Protein AF-A0A7C9EDT4-F1 (afdb_monomer)

Solvent-accessible surface area (backbone atoms only — not comparable to full-atom values): 6303 Å² total; per-residue (Å²): 135,87,58,48,79,40,43,69,48,77,48,66,60,33,75,77,42,45,55,70,72,99,58,63,50,61,29,46,46,22,29,33,44,36,42,31,42,25,41,46,23,37,43,38,86,49,60,46,38,62,26,51,47,27,27,33,43,37,41,32,44,24,46,45,23,36,42,52,42,36,38,61,74,63,33,85,46,60,77,42,81,46,76,48,64,55,28,99,67,45,70,52,69,47,54,74,51,43,48,101,84,72,47,76,57,72,77,82,81,79,89,72,83,129

Mean predicted aligned error: 9.2 Å

Organism: Opuntia streptacantha (NCBI:txid393608)

pLDDT: mean 73.74, std 16.76, range [29.52, 95.06]

Foldseek 3Di:
DQQCQDAEDADEQQAPDQEDDPPVLSNLNHAYYYAYNQQNHADHQAACLSNLNHQYYAHYNNANHQEDYENPQNRPRHNYYHDDPYHPNNFDDRDPCQDPVGHGVTDDDDPPDD

Nearest PDB structures (foldseek):
  8zf0-assembly1_A  TM=8.836E-01  e=7.076E-02  Oryza sativa Japonica Group
  7crb-assembly1_A  TM=8.011E-01  e=1.793E-01  Arabidopsis thaliana
  8yn1-assembly1_C  TM=5.818E-01  e=4.445E-02  Arabidopsis thaliana
  5xjx-assembly1_A  TM=6.044E-01  e=3.396E-01  Arabidopsis thaliana
  2r9u-assembly4_D  TM=6.643E-01  e=1.086E+00  Petromyzon marinus

Radius of gyration: 14.06 Å; Cα contacts (8 Å, |Δi|>4): 252; chains: 1; bounding box: 29×40×30 Å

Secondary structure (DSSP, 8-state):
---TT--EEEEE--SS--B--TTGGG-TT--EEEEES-TT--B---B-TT-TT--EEEEEEETT--BPPBTGGG-TT--EEEEEEE-TT--B-SS-SB-TTS-B--S-S-----

InterPro domains:
  IPR032675 Leucine-rich repeat domain superfamily [G3DSA:3.80.10.10] (1-97)

Sequence (114 aa):
KNLIALKKLIILDCLNAISLPSHLECLTSLQELRLIGCNKMENIIADIAPLVNLRRVIIRYCTNMTCLPTGISDLPRLEELVIGEFSSELDMFPFPTIDTNGNEIIGRSKFKSL

Structure (mmCIF, N/CA/C/O backbone):
data_AF-A0A7C9EDT4-F1
#
_entry.id   AF-A0A7C9EDT4-F1
#
loop_
_atom_site.group_PDB
_atom_site.id
_atom_site.type_symbol
_atom_site.label_atom_id
_atom_site.label_alt_id
_atom_site.label_comp_id
_atom_site.label_asym_id
_atom_site.label_entity_id
_atom_site.label_seq_id
_atom_site.pdbx_PDB_ins_code
_atom_site.Cartn_x
_atom_site.Cartn_y
_atom_site.Cartn_z
_atom_site.occupancy
_atom_site.B_iso_or_equiv
_atom_site.auth_seq_id
_atom_site.auth_comp_id
_atom_site.auth_asym_id
_atom_site.auth_atom_id
_atom_site.pdbx_PDB_model_num
ATOM 1 N N . LYS A 1 1 ? -7.844 19.026 -1.038 1.00 49.97 1 LYS A N 1
ATOM 2 C CA . LYS A 1 1 ? -9.063 18.397 -0.463 1.00 49.97 1 LYS A CA 1
ATOM 3 C C . LYS A 1 1 ? -8.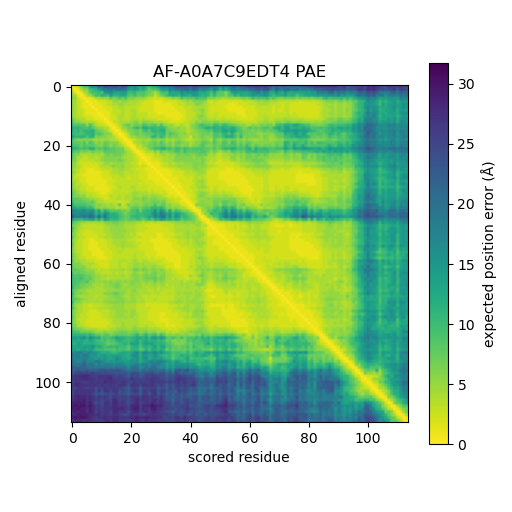610 17.232 0.404 1.00 49.97 1 LYS A C 1
ATOM 5 O O . LYS A 1 1 ? -7.889 16.392 -0.111 1.00 49.97 1 LYS A O 1
ATOM 10 N N . ASN A 1 2 ? -8.962 17.220 1.689 1.00 58.47 2 ASN A N 1
ATOM 11 C CA . ASN A 1 2 ? -8.533 16.180 2.624 1.00 58.47 2 ASN A CA 1
ATOM 12 C C . ASN A 1 2 ? -9.451 14.955 2.461 1.00 58.47 2 ASN A C 1
ATOM 14 O O . ASN A 1 2 ? -10.658 15.072 2.662 1.00 58.47 2 ASN A O 1
ATOM 18 N N . LEU A 1 3 ? -8.913 13.814 2.025 1.00 70.25 3 LEU A N 1
ATOM 19 C CA . LEU A 1 3 ? -9.680 12.598 1.698 1.00 70.25 3 LEU A CA 1
ATOM 20 C C . LEU A 1 3 ? -9.825 11.656 2.906 1.00 70.25 3 LEU A C 1
ATOM 22 O O . LEU A 1 3 ? -9.977 10.452 2.747 1.00 70.25 3 LEU A O 1
ATOM 26 N N . ILE A 1 4 ? -9.815 12.203 4.121 1.00 76.12 4 ILE A N 1
ATOM 27 C CA . ILE A 1 4 ? -9.806 11.450 5.388 1.00 76.12 4 ILE A CA 1
ATOM 28 C C . ILE 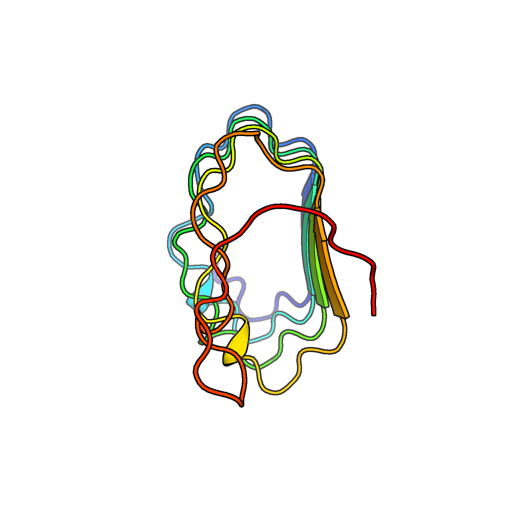A 1 4 ? -10.991 10.490 5.570 1.00 76.12 4 ILE A C 1
ATOM 30 O O . ILE A 1 4 ? -10.899 9.562 6.363 1.00 76.12 4 ILE A O 1
ATOM 34 N N . ALA A 1 5 ? -12.094 10.689 4.842 1.00 87.62 5 ALA A N 1
ATOM 35 C CA . ALA A 1 5 ? -13.277 9.822 4.865 1.00 87.62 5 ALA A CA 1
ATOM 36 C C . ALA A 1 5 ? -13.299 8.777 3.730 1.00 87.62 5 ALA A C 1
ATOM 38 O O . ALA A 1 5 ? -14.265 8.020 3.602 1.00 87.62 5 ALA A O 1
ATOM 39 N N . LEU A 1 6 ? -12.273 8.746 2.873 1.00 90.56 6 LEU A N 1
ATOM 40 C CA . LEU A 1 6 ? -12.194 7.821 1.749 1.00 90.56 6 LEU A CA 1
ATOM 41 C C . LEU A 1 6 ? -12.051 6.389 2.271 1.00 90.56 6 LEU A C 1
ATOM 43 O O . LEU A 1 6 ? -11.103 6.072 2.978 1.00 90.56 6 LEU A O 1
ATOM 47 N N . LYS A 1 7 ? -12.993 5.520 1.896 1.00 94.19 7 LYS A N 1
ATOM 48 C CA . LYS A 1 7 ? -12.992 4.101 2.292 1.00 94.19 7 LYS A CA 1
ATOM 49 C C . LYS A 1 7 ? -12.382 3.182 1.243 1.00 94.19 7 LYS A C 1
ATOM 51 O O . LYS A 1 7 ? -11.923 2.098 1.584 1.00 94.19 7 LYS A O 1
ATOM 56 N N . LYS A 1 8 ? -12.405 3.586 -0.025 1.00 93.44 8 LYS A N 1
ATOM 57 C CA . LYS A 1 8 ? -11.913 2.780 -1.142 1.00 93.44 8 LYS A CA 1
ATOM 58 C C . LYS A 1 8 ? -11.090 3.646 -2.077 1.00 93.44 8 LYS A C 1
ATOM 60 O O . LYS A 1 8 ? -11.573 4.687 -2.516 1.00 93.44 8 LYS A O 1
ATOM 65 N N . LEU A 1 9 ? -9.886 3.191 -2.391 1.00 90.44 9 LEU A N 1
ATOM 66 C CA . LEU A 1 9 ? -9.005 3.795 -3.376 1.00 90.44 9 LEU A CA 1
ATOM 67 C C . LEU A 1 9 ? -8.699 2.735 -4.424 1.00 90.44 9 LEU A C 1
ATOM 69 O O . LEU A 1 9 ? -8.121 1.696 -4.119 1.00 90.44 9 LEU A O 1
ATOM 73 N N . ILE A 1 10 ? -9.132 2.995 -5.651 1.00 90.19 10 ILE A N 1
ATOM 74 C CA . ILE A 1 10 ? -8.943 2.097 -6.784 1.00 90.19 10 ILE A CA 1
ATOM 75 C C . ILE A 1 10 ? -8.235 2.898 -7.869 1.00 90.19 10 ILE A C 1
ATOM 77 O O . ILE A 1 10 ? -8.748 3.926 -8.307 1.00 90.19 10 ILE A O 1
ATOM 81 N N . ILE A 1 11 ? -7.064 2.425 -8.283 1.00 87.50 11 ILE A N 1
ATOM 82 C CA . ILE A 1 11 ? -6.279 2.986 -9.380 1.00 87.50 11 ILE A CA 1
ATOM 83 C C . ILE A 1 11 ? -6.145 1.893 -10.434 1.00 87.50 11 ILE A C 1
ATOM 85 O O . ILE A 1 11 ? -5.644 0.804 -10.147 1.00 87.50 11 ILE A O 1
ATOM 89 N N . LEU A 1 12 ? -6.643 2.182 -11.634 1.00 89.44 12 LEU A N 1
ATOM 90 C CA . LEU A 1 12 ? -6.664 1.269 -12.772 1.00 89.44 12 LEU A CA 1
ATOM 91 C C . LEU A 1 12 ? -5.866 1.878 -13.921 1.00 89.44 12 LEU A C 1
ATOM 93 O O . LEU A 1 12 ? -5.942 3.090 -14.133 1.00 89.44 12 LEU A O 1
ATOM 97 N N . ASP A 1 13 ? -5.135 1.034 -14.643 1.00 86.31 13 ASP A N 1
ATOM 98 C CA . ASP A 1 13 ? -4.478 1.336 -15.917 1.00 86.31 13 ASP A CA 1
ATOM 99 C C . ASP A 1 13 ? -3.697 2.652 -15.890 1.00 86.31 13 ASP A C 1
ATOM 101 O O . ASP A 1 13 ? -3.802 3.508 -16.773 1.00 86.31 13 ASP A O 1
ATOM 105 N N . CYS A 1 14 ? -2.912 2.853 -14.827 1.00 78.81 14 CYS A N 1
ATOM 106 C CA . CYS A 1 14 ? -2.148 4.078 -14.684 1.00 78.81 14 CYS A CA 1
ATOM 107 C C . CYS A 1 14 ? -0.896 4.026 -15.563 1.00 78.81 14 CYS A C 1
ATOM 109 O O . CYS A 1 14 ? 0.172 3.569 -15.157 1.00 78.81 14 CYS A O 1
ATOM 111 N N . LEU A 1 15 ? -1.046 4.508 -16.796 1.00 71.88 15 LEU A N 1
ATOM 112 C CA . LEU A 1 15 ? -0.011 4.435 -17.828 1.00 71.88 15 LEU A CA 1
ATOM 113 C C . LEU A 1 15 ? 1.131 5.438 -17.642 1.00 71.88 15 LEU A C 1
ATOM 115 O O . LEU A 1 15 ? 2.130 5.334 -18.346 1.00 71.88 15 LEU A O 1
ATOM 119 N N . ASN A 1 16 ? 0.986 6.425 -16.752 1.00 78.12 16 ASN A N 1
ATOM 120 C CA . ASN A 1 16 ? 1.965 7.503 -16.564 1.00 78.12 16 ASN A CA 1
ATOM 121 C C . ASN A 1 16 ? 2.343 7.768 -15.100 1.00 78.12 16 ASN A C 1
ATOM 123 O O . ASN A 1 16 ? 3.259 8.553 -14.870 1.00 78.12 16 ASN A O 1
ATOM 127 N N . ALA A 1 17 ? 1.667 7.162 -14.118 1.00 70.94 17 ALA A N 1
ATOM 128 C CA . ALA A 1 17 ? 2.069 7.339 -12.725 1.00 70.94 17 ALA A CA 1
ATOM 129 C C . ALA A 1 17 ? 3.266 6.451 -12.405 1.00 70.94 17 ALA A C 1
ATOM 131 O O . ALA A 1 17 ? 3.213 5.236 -12.586 1.00 70.94 17 ALA A O 1
ATOM 132 N N . ILE A 1 18 ? 4.317 7.088 -11.901 1.00 71.56 18 ILE A N 1
ATOM 133 C CA . ILE A 1 18 ? 5.559 6.431 -11.486 1.00 71.56 18 ILE A CA 1
ATOM 134 C C . ILE A 1 18 ? 5.486 6.045 -9.999 1.00 71.56 18 ILE A C 1
ATOM 136 O O . ILE A 1 18 ? 6.103 5.072 -9.571 1.00 71.56 18 ILE A O 1
ATOM 140 N N . SER A 1 19 ? 4.673 6.766 -9.221 1.00 73.81 19 SER A N 1
ATOM 141 C CA . SER A 1 19 ? 4.488 6.561 -7.786 1.00 73.81 19 SER A CA 1
ATOM 142 C C . SER A 1 19 ? 3.071 6.921 -7.329 1.00 73.81 19 SER A C 1
ATOM 144 O O . SER A 1 19 ? 2.306 7.587 -8.034 1.00 73.81 19 SER A O 1
ATOM 146 N N . LEU A 1 20 ? 2.718 6.465 -6.126 1.00 73.19 20 LEU A N 1
ATOM 147 C CA . LEU A 1 20 ? 1.522 6.912 -5.413 1.00 73.19 20 LEU A CA 1
ATOM 148 C C . LEU A 1 20 ? 1.741 8.300 -4.781 1.00 73.19 20 LEU A C 1
ATOM 150 O O . LEU A 1 20 ? 2.881 8.674 -4.501 1.00 73.19 20 LEU A O 1
ATOM 154 N N . PRO A 1 21 ? 0.670 9.078 -4.533 1.00 69.06 21 PRO A N 1
ATOM 155 C CA . PRO A 1 21 ? 0.788 10.376 -3.873 1.00 69.06 21 PRO A CA 1
ATOM 156 C C . PRO A 1 21 ? 1.396 10.24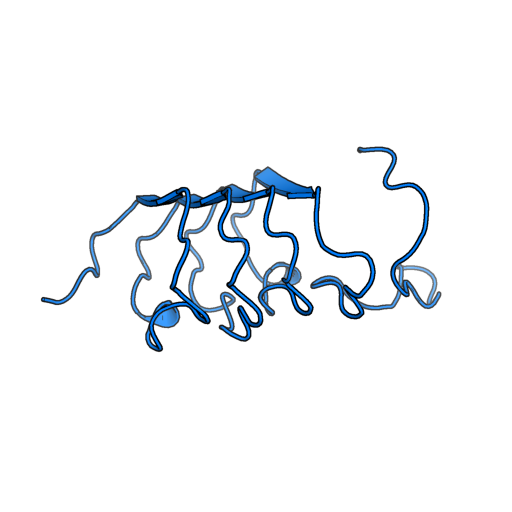8 -2.466 1.00 69.06 21 PRO A C 1
ATOM 158 O O . PRO A 1 21 ? 1.054 9.337 -1.714 1.00 69.06 21 PRO A O 1
ATOM 161 N N . SER A 1 22 ? 2.241 11.212 -2.093 1.00 63.66 22 SER A N 1
ATOM 162 C CA . SER A 1 22 ? 3.117 11.217 -0.906 1.00 63.66 22 SER A CA 1
ATOM 163 C C . SER A 1 22 ? 2.425 11.287 0.466 1.00 63.66 22 SER A C 1
ATOM 165 O O . SER A 1 22 ? 3.081 11.569 1.457 1.00 63.66 22 SER A O 1
ATOM 167 N N . HIS A 1 23 ? 1.115 11.051 0.554 1.00 73.25 23 HIS A N 1
ATOM 168 C CA . HIS A 1 23 ? 0.338 11.185 1.794 1.00 73.25 23 HIS A CA 1
ATOM 169 C C . HIS A 1 23 ? -0.757 10.122 1.910 1.00 73.25 23 HIS A C 1
ATOM 171 O O . HIS A 1 23 ? -1.846 10.392 2.423 1.00 73.25 23 HIS A O 1
ATOM 177 N N . LEU A 1 24 ? -0.505 8.910 1.403 1.00 77.06 24 LEU A N 1
ATOM 178 C CA . LEU A 1 24 ? -1.450 7.806 1.574 1.00 77.06 24 LEU A CA 1
ATOM 179 C C . LEU A 1 24 ? -1.723 7.521 3.047 1.00 77.06 24 LEU A C 1
ATOM 181 O O . LEU A 1 24 ? -2.877 7.299 3.379 1.00 77.06 24 LEU A O 1
ATOM 185 N N . GLU A 1 25 ? -0.723 7.645 3.918 1.00 77.00 25 GLU A N 1
ATOM 186 C CA . GLU A 1 25 ? -0.831 7.545 5.382 1.00 77.00 25 GLU A CA 1
ATOM 187 C C . GLU A 1 25 ? -1.964 8.386 6.003 1.00 77.00 25 GLU A C 1
ATOM 189 O O . GLU A 1 25 ? -2.527 8.018 7.032 1.00 77.00 25 GLU A O 1
ATOM 194 N N . CYS A 1 26 ? -2.365 9.490 5.360 1.00 82.00 26 CYS A N 1
ATOM 195 C CA . CYS A 1 26 ? -3.459 10.346 5.823 1.00 82.00 26 CYS A CA 1
ATOM 196 C C . CYS A 1 26 ? -4.855 9.750 5.562 1.00 82.00 26 CYS A C 1
ATOM 198 O O . CYS A 1 26 ? -5.856 10.251 6.082 1.00 82.00 26 CYS A O 1
ATOM 200 N N . LEU A 1 27 ? -4.959 8.696 4.750 1.00 86.38 27 LEU A N 1
ATOM 201 C CA . LEU A 1 27 ? -6.213 8.024 4.409 1.00 86.38 27 LEU A CA 1
ATOM 202 C C . LEU A 1 27 ? -6.619 7.024 5.500 1.00 86.38 27 LEU A C 1
ATOM 204 O O . LEU A 1 27 ? -6.932 5.874 5.222 1.00 86.38 27 LEU A O 1
ATOM 208 N N . THR A 1 28 ? -6.649 7.452 6.759 1.00 86.06 28 THR A N 1
ATOM 209 C CA . THR A 1 28 ? -6.854 6.562 7.917 1.00 86.06 28 THR A CA 1
ATOM 210 C C . THR A 1 28 ? -8.199 5.825 7.920 1.00 86.06 28 THR A C 1
ATOM 212 O O . THR A 1 28 ? -8.323 4.793 8.575 1.00 86.06 28 THR A O 1
ATOM 215 N N . SER A 1 29 ? -9.206 6.291 7.169 1.00 92.00 29 SER A N 1
ATOM 216 C CA . SER A 1 29 ? -10.489 5.584 6.980 1.00 92.00 29 SER A CA 1
ATOM 217 C C . SER A 1 29 ? -10.478 4.542 5.855 1.00 92.00 29 SER A C 1
ATOM 219 O O . SER A 1 29 ? -11.510 3.906 5.615 1.00 92.00 29 SER A O 1
ATOM 221 N N . LEU A 1 30 ? -9.364 4.385 5.136 1.00 93.00 30 LEU A N 1
ATOM 222 C CA . LEU A 1 30 ? -9.273 3.510 3.975 1.00 93.00 30 LEU A CA 1
ATOM 223 C C . LEU A 1 30 ? -9.413 2.048 4.397 1.00 93.00 30 LEU A C 1
ATOM 225 O O . LEU A 1 30 ? -8.737 1.578 5.303 1.00 93.00 30 LEU A O 1
ATOM 229 N N . GLN A 1 31 ? -10.309 1.336 3.722 1.00 95.06 31 GLN A N 1
ATOM 230 C CA . GLN A 1 31 ? -10.617 -0.075 3.958 1.00 95.06 31 GLN A CA 1
ATOM 231 C C . GLN A 1 31 ? -10.174 -0.959 2.794 1.00 95.06 31 GLN A C 1
ATOM 233 O O . GLN A 1 31 ? -9.989 -2.162 2.962 1.00 95.06 31 GLN A O 1
ATOM 238 N N . GLU A 1 32 ? -10.022 -0.375 1.607 1.00 93.69 32 GLU A N 1
ATOM 239 C CA . GLU A 1 32 ? -9.724 -1.100 0.382 1.00 93.69 32 GLU A CA 1
ATOM 240 C C . GLU A 1 32 ? -8.792 -0.279 -0.511 1.00 93.69 32 GLU A C 1
ATOM 242 O O . GLU A 1 32 ? -9.127 0.844 -0.899 1.00 93.69 32 GLU A O 1
ATOM 247 N N . LEU A 1 33 ? -7.641 -0.863 -0.843 1.00 90.88 33 LEU A N 1
ATOM 248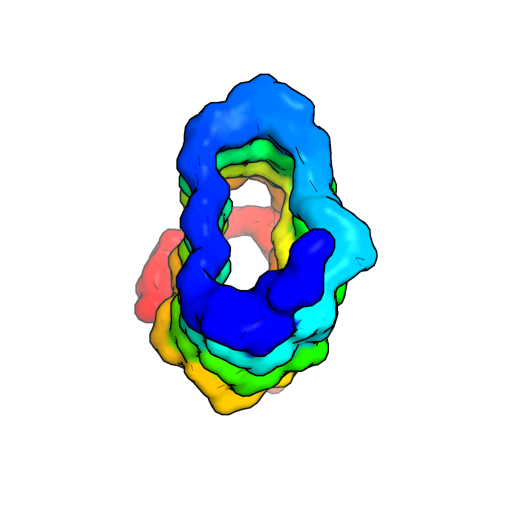 C CA . LEU A 1 33 ? -6.663 -0.328 -1.782 1.00 90.88 33 LEU A CA 1
ATOM 249 C C . LEU A 1 33 ? -6.523 -1.293 -2.961 1.00 90.88 33 LEU A C 1
ATOM 251 O O . LEU A 1 33 ? -6.194 -2.462 -2.767 1.00 90.88 33 LEU A O 1
ATOM 255 N N . ARG A 1 34 ? -6.762 -0.807 -4.182 1.00 89.56 34 ARG A N 1
ATOM 256 C CA . ARG A 1 34 ? -6.547 -1.570 -5.416 1.00 89.56 34 ARG A CA 1
ATOM 257 C C . ARG A 1 34 ? -5.661 -0.810 -6.388 1.00 89.56 34 ARG A C 1
ATOM 259 O O . ARG A 1 34 ? -5.963 0.336 -6.711 1.00 89.56 34 ARG A O 1
ATOM 266 N N . LEU A 1 35 ? -4.635 -1.478 -6.894 1.00 87.62 35 LEU A N 1
ATOM 267 C CA . LEU A 1 35 ? -3.717 -0.994 -7.919 1.00 87.62 35 LEU A CA 1
ATOM 268 C C . LEU A 1 35 ? -3.650 -2.054 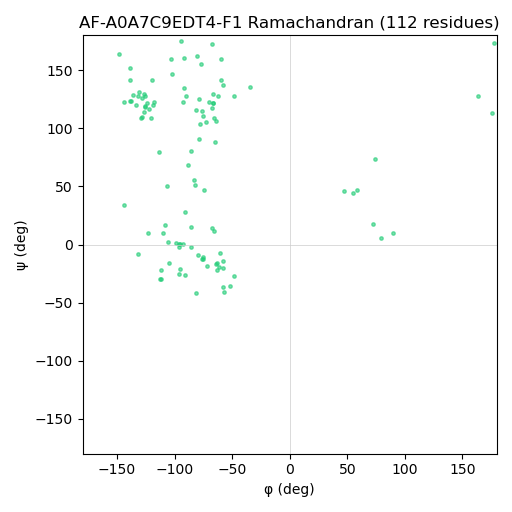-9.012 1.00 87.62 35 LEU A C 1
ATOM 270 O O . LEU A 1 35 ? -3.172 -3.162 -8.777 1.00 87.62 35 LEU A O 1
ATOM 274 N N . ILE A 1 36 ? -4.211 -1.750 -10.177 1.00 87.81 36 ILE A N 1
ATOM 275 C CA . ILE A 1 36 ? -4.355 -2.720 -11.263 1.00 87.81 36 ILE A CA 1
ATOM 276 C C . ILE A 1 36 ? -3.852 -2.087 -12.557 1.00 87.81 36 ILE A C 1
ATOM 278 O O . ILE A 1 36 ? -4.224 -0.956 -12.855 1.00 87.81 36 ILE A O 1
ATOM 282 N N . GLY A 1 37 ? -3.002 -2.774 -13.321 1.00 86.62 37 GLY A N 1
ATOM 283 C CA . GLY A 1 37 ? -2.587 -2.296 -14.651 1.00 86.62 37 GLY A CA 1
ATOM 284 C C 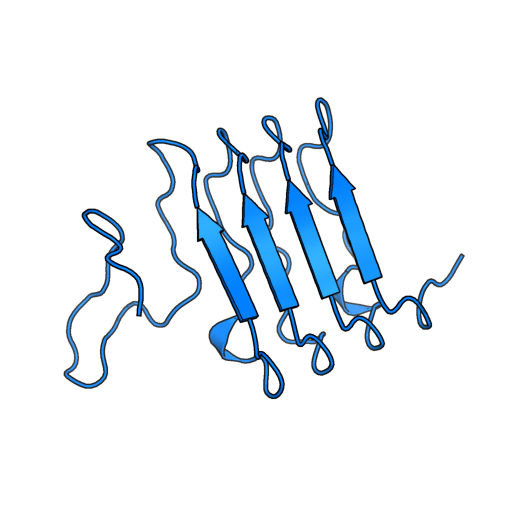. GLY A 1 37 ? -1.628 -1.097 -14.625 1.00 86.62 37 GLY A C 1
ATOM 285 O O . GLY A 1 37 ? -1.501 -0.371 -15.611 1.00 86.62 37 GLY A O 1
ATOM 286 N N . CYS A 1 38 ? -0.975 -0.817 -13.492 1.00 86.19 38 CYS A N 1
ATOM 287 C CA . CYS A 1 38 ? -0.130 0.369 -13.316 1.00 86.19 38 CYS A CA 1
ATOM 288 C C . CYS A 1 38 ? 1.313 0.089 -13.762 1.00 86.19 38 CYS A C 1
ATOM 290 O O . CYS A 1 38 ? 2.237 0.026 -12.955 1.00 86.19 38 CYS A O 1
ATOM 292 N N . ASN A 1 39 ? 1.506 -0.105 -15.066 1.00 83.56 39 ASN A N 1
ATOM 293 C CA . ASN A 1 39 ? 2.752 -0.651 -15.610 1.00 83.56 39 ASN A CA 1
ATOM 294 C C . ASN A 1 39 ? 3.954 0.292 -15.570 1.00 83.56 39 ASN A C 1
ATOM 296 O O . ASN A 1 39 ? 5.063 -0.202 -15.664 1.00 83.56 39 ASN A O 1
ATOM 300 N N . LYS A 1 40 ? 3.780 1.612 -15.427 1.00 82.75 40 LYS A N 1
ATOM 301 C CA . LYS A 1 40 ? 4.912 2.542 -15.225 1.00 82.75 40 LYS A CA 1
ATOM 302 C C . LYS A 1 40 ? 5.219 2.821 -13.755 1.00 82.75 40 LYS A C 1
ATOM 304 O O . LYS A 1 40 ? 6.114 3.607 -13.466 1.00 82.75 40 LYS A O 1
ATOM 309 N N . MET A 1 41 ? 4.470 2.211 -12.840 1.00 79.31 41 MET A N 1
ATOM 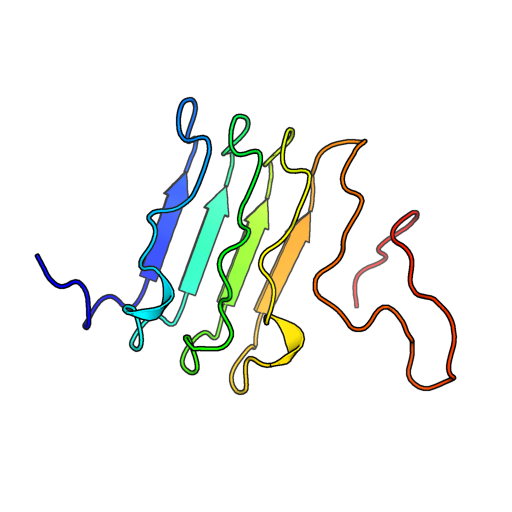310 C CA . MET A 1 41 ? 4.660 2.418 -11.414 1.00 79.31 41 MET A CA 1
ATOM 311 C C . MET A 1 41 ? 5.861 1.602 -10.953 1.00 79.31 41 MET A C 1
ATOM 313 O O . MET A 1 41 ? 5.775 0.384 -10.825 1.00 79.31 41 MET A O 1
ATOM 317 N N . GLU A 1 42 ? 6.977 2.288 -10.734 1.00 72.44 42 GLU A N 1
ATOM 318 C CA . GLU A 1 42 ? 8.234 1.668 -10.314 1.00 72.44 42 GLU A CA 1
ATOM 319 C C . GLU A 1 42 ? 8.233 1.428 -8.801 1.00 72.44 42 GLU A C 1
ATOM 321 O O . GLU A 1 42 ? 8.606 0.352 -8.338 1.00 72.44 42 GLU A O 1
ATOM 326 N N . ASN A 1 43 ? 7.733 2.406 -8.033 1.00 64.19 43 ASN A N 1
ATOM 327 C CA . ASN A 1 43 ? 7.880 2.442 -6.582 1.00 64.19 43 ASN A CA 1
ATOM 328 C C . ASN A 1 43 ? 6.565 2.770 -5.859 1.00 64.19 43 ASN A C 1
ATOM 330 O O . ASN A 1 43 ? 6.016 3.868 -5.985 1.00 64.19 43 ASN A O 1
ATOM 334 N N . ILE A 1 44 ? 6.118 1.841 -5.008 1.00 64.94 44 ILE A N 1
ATOM 335 C CA . ILE A 1 44 ? 5.150 2.092 -3.927 1.00 64.94 44 ILE A CA 1
ATOM 336 C C . ILE A 1 44 ? 5.891 2.063 -2.585 1.00 64.94 44 ILE A C 1
ATOM 338 O O . ILE A 1 44 ? 5.472 1.394 -1.656 1.00 64.94 44 ILE A O 1
ATOM 342 N N . ILE A 1 45 ? 7.001 2.781 -2.415 1.00 57.69 45 ILE A N 1
ATOM 343 C CA . ILE A 1 45 ? 7.659 2.864 -1.090 1.00 57.69 45 ILE A CA 1
ATOM 344 C C . ILE A 1 45 ? 6.849 3.795 -0.158 1.00 57.69 45 ILE A C 1
ATOM 346 O O . ILE A 1 45 ? 7.369 4.727 0.443 1.00 57.69 45 ILE A O 1
ATOM 350 N N . ALA A 1 46 ? 5.531 3.613 -0.115 1.00 69.06 46 ALA A N 1
ATOM 351 C CA . ALA A 1 46 ? 4.661 4.193 0.881 1.00 69.06 46 ALA A CA 1
ATOM 352 C C . ALA A 1 46 ? 4.530 3.161 1.998 1.00 69.06 46 ALA A C 1
ATOM 354 O O . ALA A 1 46 ? 4.109 2.027 1.751 1.00 69.06 46 ALA A O 1
ATOM 355 N N . ASP A 1 47 ? 4.884 3.569 3.211 1.00 79.25 47 ASP A N 1
ATOM 356 C CA . ASP A 1 47 ? 4.527 2.813 4.397 1.00 79.25 47 ASP A CA 1
ATOM 357 C C . ASP A 1 47 ? 3.007 2.873 4.573 1.00 79.25 47 ASP A C 1
ATOM 359 O O . ASP A 1 47 ? 2.419 3.950 4.714 1.00 79.25 47 ASP A O 1
ATOM 363 N N . ILE A 1 48 ? 2.360 1.710 4.505 1.00 85.69 48 ILE A N 1
ATOM 364 C CA . ILE A 1 48 ? 0.917 1.602 4.707 1.00 85.69 48 ILE A CA 1
ATOM 365 C C . ILE A 1 48 ? 0.554 1.158 6.123 1.00 85.69 48 ILE A C 1
ATOM 367 O O . ILE A 1 48 ? -0.638 1.076 6.413 1.00 85.69 48 ILE A O 1
ATOM 371 N N . ALA A 1 49 ? 1.522 0.946 7.021 1.00 85.25 49 ALA A N 1
ATOM 372 C CA . ALA A 1 49 ? 1.252 0.634 8.426 1.00 85.25 49 ALA A CA 1
ATOM 373 C C . ALA A 1 49 ? 0.282 1.629 9.111 1.00 85.25 49 ALA A C 1
ATOM 375 O O . ALA A 1 49 ? -0.581 1.185 9.874 1.00 85.25 49 ALA A O 1
ATOM 376 N N . PRO A 1 50 ? 0.300 2.950 8.811 1.00 88.69 50 PRO A N 1
ATOM 377 C CA . PRO A 1 50 ? -0.669 3.894 9.379 1.00 88.69 50 PRO A CA 1
ATOM 378 C C . PRO A 1 50 ? -2.128 3.643 8.958 1.00 88.69 50 PRO A C 1
ATOM 380 O O . PRO A 1 50 ? -3.063 4.147 9.588 1.00 88.69 50 PRO A O 1
ATOM 383 N N . LEU A 1 51 ? -2.360 2.861 7.900 1.00 90.19 51 LEU A N 1
ATOM 384 C CA . LEU A 1 51 ? -3.680 2.562 7.347 1.00 90.19 51 LEU A CA 1
ATOM 385 C C . LEU A 1 51 ? -4.368 1.417 8.095 1.00 90.19 51 LEU A C 1
ATOM 387 O O . LEU A 1 51 ? -4.832 0.444 7.506 1.00 90.19 51 LEU A O 1
ATOM 391 N N . VAL A 1 52 ? -4.500 1.573 9.411 1.00 89.81 52 VAL A N 1
ATOM 392 C CA . VAL A 1 52 ? -4.979 0.551 10.362 1.00 89.81 52 VAL A CA 1
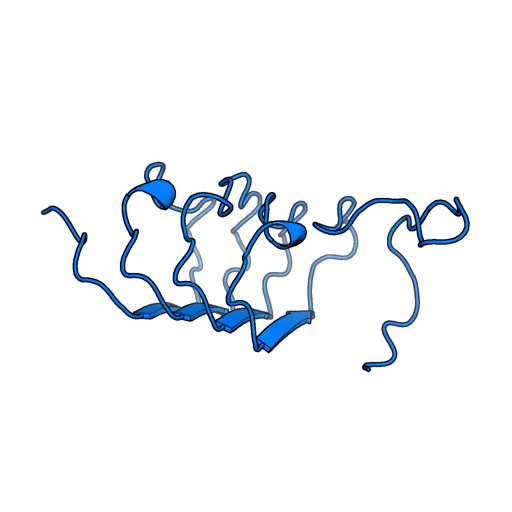ATOM 393 C C . VAL A 1 52 ? -6.383 -0.005 10.080 1.00 89.81 52 VAL A C 1
ATOM 395 O O . VAL A 1 52 ? -6.785 -1.012 10.661 1.00 89.81 52 VAL A O 1
ATOM 398 N N . ASN A 1 53 ? -7.158 0.650 9.210 1.00 93.19 53 ASN A N 1
ATOM 399 C CA . ASN A 1 53 ? -8.492 0.214 8.798 1.00 93.19 53 ASN A CA 1
ATOM 400 C C . ASN A 1 53 ? -8.512 -0.583 7.487 1.00 93.19 53 ASN A C 1
ATOM 402 O O . ASN A 1 53 ? -9.595 -1.031 7.096 1.00 93.19 53 ASN A O 1
ATOM 406 N N . LEU A 1 54 ? -7.365 -0.778 6.824 1.00 91.50 54 LEU A N 1
ATOM 407 C CA . LEU A 1 54 ? -7.280 -1.574 5.605 1.00 91.50 54 LEU A CA 1
ATOM 408 C C . LEU A 1 54 ? -7.675 -3.020 5.884 1.00 91.50 54 LEU A C 1
ATOM 410 O O . LEU A 1 54 ? -7.133 -3.678 6.768 1.00 91.50 54 LEU A O 1
ATOM 414 N N . ARG A 1 55 ? -8.619 -3.504 5.077 1.00 90.00 55 ARG A N 1
ATOM 415 C CA . ARG A 1 55 ? -9.090 -4.891 5.076 1.00 90.00 55 ARG A CA 1
ATOM 416 C C . ARG A 1 55 ? -8.714 -5.607 3.791 1.00 90.00 55 ARG A C 1
ATOM 418 O O . ARG A 1 55 ? -8.522 -6.813 3.807 1.00 90.00 55 ARG A O 1
ATOM 425 N N . ARG A 1 56 ? -8.604 -4.877 2.678 1.00 88.38 56 ARG A N 1
ATOM 426 C CA . ARG A 1 56 ? -8.268 -5.451 1.372 1.00 88.38 56 ARG A CA 1
ATOM 427 C C . ARG A 1 56 ? -7.169 -4.666 0.683 1.00 88.38 56 ARG A C 1
ATOM 429 O O . ARG A 1 56 ? -7.312 -3.458 0.484 1.00 88.38 56 ARG A O 1
ATOM 436 N N . VAL A 1 57 ? -6.128 -5.369 0.260 1.00 87.56 57 VAL A N 1
ATOM 437 C CA . VAL A 1 57 ? -5.045 -4.829 -0.564 1.00 87.56 57 VAL A CA 1
ATOM 438 C C . VAL A 1 57 ? -4.910 -5.701 -1.806 1.00 87.56 57 VAL A C 1
ATOM 440 O O . VAL A 1 57 ? -4.652 -6.897 -1.712 1.00 87.56 57 VAL A O 1
ATOM 443 N N . ILE A 1 58 ? -5.108 -5.103 -2.980 1.00 86.50 58 ILE A N 1
ATOM 444 C CA . ILE A 1 58 ? -5.008 -5.788 -4.272 1.00 86.50 58 ILE A CA 1
ATOM 445 C C . ILE A 1 58 ? -4.020 -5.028 -5.149 1.00 86.50 58 ILE A C 1
ATOM 447 O O . ILE A 1 58 ? -4.263 -3.876 -5.495 1.00 86.50 58 ILE A O 1
ATOM 451 N N . ILE A 1 59 ? -2.930 -5.674 -5.545 1.00 85.12 59 ILE A N 1
ATOM 452 C CA . ILE A 1 59 ? -1.929 -5.123 -6.460 1.00 85.12 59 ILE A CA 1
ATOM 453 C C . ILE A 1 59 ? -1.697 -6.160 -7.562 1.00 85.12 59 ILE A C 1
ATOM 455 O O . ILE A 1 59 ? -1.151 -7.231 -7.303 1.00 85.12 59 ILE A O 1
ATOM 459 N N . ARG A 1 60 ? -2.161 -5.886 -8.786 1.00 85.38 60 ARG A N 1
ATOM 460 C CA . ARG A 1 60 ? -2.063 -6.827 -9.914 1.00 85.38 60 ARG A CA 1
ATOM 461 C C . ARG A 1 60 ? -1.682 -6.142 -11.212 1.00 85.38 60 ARG A C 1
ATOM 463 O O . ARG A 1 60 ? -2.064 -5.000 -11.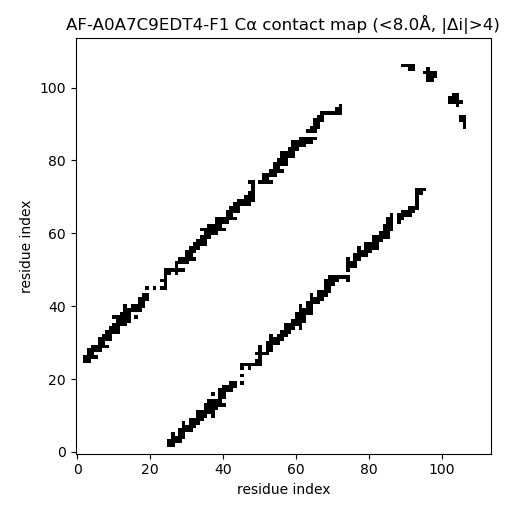435 1.00 85.38 60 ARG A O 1
ATOM 470 N N . TYR A 1 61 ? -1.022 -6.870 -12.108 1.00 84.25 61 TYR A N 1
ATOM 471 C CA . TYR A 1 61 ? -0.681 -6.363 -13.443 1.00 84.25 61 TYR A CA 1
ATOM 472 C C . TYR A 1 61 ? 0.103 -5.041 -13.361 1.00 84.25 61 TYR A C 1
ATOM 474 O O . TYR A 1 61 ? -0.221 -4.077 -14.044 1.00 84.25 61 TYR A O 1
ATOM 482 N N . CYS A 1 62 ? 1.084 -4.965 -12.460 1.00 84.31 62 CYS A N 1
ATOM 483 C CA . CYS A 1 62 ? 1.960 -3.802 -12.304 1.00 84.31 62 CYS A CA 1
ATOM 484 C C . CYS A 1 62 ? 3.379 -4.217 -12.701 1.00 84.31 62 CYS A C 1
ATOM 486 O O . CYS A 1 62 ? 4.205 -4.566 -11.857 1.00 84.31 62 CYS A O 1
ATOM 488 N N . THR A 1 63 ? 3.638 -4.266 -14.007 1.00 81.25 63 THR A N 1
ATOM 489 C CA . THR A 1 63 ? 4.763 -5.035 -14.562 1.00 81.25 63 THR A CA 1
ATOM 490 C C . THR A 1 63 ? 6.131 -4.374 -14.474 1.00 81.25 63 THR A C 1
ATOM 492 O O . THR A 1 63 ? 7.094 -5.060 -14.775 1.00 81.25 63 THR A O 1
ATOM 495 N N . ASN A 1 64 ? 6.253 -3.101 -14.089 1.00 81.44 64 ASN A N 1
ATOM 496 C CA . ASN A 1 64 ? 7.559 -2.467 -13.825 1.00 81.44 64 ASN A CA 1
ATOM 497 C C . ASN A 1 64 ? 7.776 -2.187 -12.334 1.00 81.44 64 ASN A C 1
ATOM 499 O O . ASN A 1 64 ? 8.721 -1.497 -11.966 1.00 81.44 64 ASN A O 1
ATOM 503 N N . MET A 1 65 ? 6.899 -2.707 -11.476 1.00 78.62 65 MET A N 1
ATOM 504 C CA . MET A 1 65 ? 7.032 -2.546 -10.038 1.00 78.62 65 MET A CA 1
ATOM 505 C C . MET A 1 65 ? 8.224 -3.362 -9.542 1.00 78.62 65 MET A C 1
ATOM 507 O O . MET A 1 65 ? 8.275 -4.577 -9.759 1.00 78.62 65 MET A O 1
ATOM 511 N N . THR A 1 66 ? 9.170 -2.689 -8.890 1.00 75.19 66 THR A N 1
ATOM 512 C CA . THR A 1 66 ? 10.374 -3.309 -8.312 1.00 75.19 66 THR A CA 1
ATOM 513 C C . THR A 1 66 ? 10.285 -3.432 -6.793 1.00 75.19 66 THR A C 1
ATOM 515 O O . THR A 1 66 ? 11.017 -4.225 -6.204 1.00 75.19 66 THR A O 1
ATOM 518 N N . CYS A 1 67 ? 9.348 -2.711 -6.159 1.00 73.50 67 CYS A N 1
ATOM 519 C CA . CYS A 1 67 ? 9.085 -2.767 -4.718 1.00 73.50 67 CYS A CA 1
ATOM 520 C C . CYS A 1 67 ? 7.579 -2.751 -4.398 1.00 73.50 67 CYS A C 1
ATOM 522 O O . CYS A 1 67 ? 6.808 -2.000 -5.002 1.00 73.50 67 CYS A O 1
ATOM 524 N N . LEU A 1 68 ? 7.177 -3.527 -3.388 1.00 77.25 68 LEU A N 1
ATOM 525 C CA . LEU A 1 68 ? 5.831 -3.516 -2.795 1.00 77.25 68 LEU A CA 1
ATOM 526 C C . LEU A 1 68 ? 5.747 -2.541 -1.595 1.00 77.25 68 LEU A C 1
ATOM 528 O O . LEU A 1 68 ? 6.787 -2.204 -1.026 1.00 77.25 68 LEU A O 1
ATOM 532 N N . PRO A 1 69 ? 4.536 -2.095 -1.188 1.00 78.00 69 PRO A N 1
ATOM 533 C CA . PRO A 1 69 ? 4.369 -1.266 0.009 1.00 78.00 69 PRO A CA 1
ATOM 534 C C . PRO A 1 69 ? 4.897 -1.954 1.265 1.00 78.00 69 PRO A C 1
ATOM 536 O O . PRO A 1 69 ? 4.614 -3.128 1.494 1.00 78.00 69 PRO A O 1
ATOM 539 N N . THR A 1 70 ? 5.607 -1.213 2.112 1.00 78.81 70 THR A N 1
ATOM 540 C CA . THR A 1 70 ? 6.032 -1.696 3.432 1.00 78.81 70 THR A CA 1
ATOM 541 C C . THR A 1 70 ? 4.894 -1.580 4.447 1.00 78.81 70 THR A C 1
ATOM 543 O O . THR A 1 70 ? 3.918 -0.864 4.219 1.00 78.81 70 THR A O 1
ATOM 546 N N . GLY A 1 71 ? 4.992 -2.303 5.564 1.00 80.56 71 GLY A N 1
ATOM 547 C CA . GLY A 1 71 ? 3.989 -2.241 6.632 1.00 80.56 71 GLY A CA 1
ATOM 548 C C . GLY A 1 71 ? 2.714 -3.048 6.363 1.00 80.56 71 GLY A C 1
ATOM 549 O O . GLY A 1 71 ? 1.787 -3.003 7.167 1.00 80.56 71 GLY A O 1
ATOM 550 N N . ILE A 1 72 ? 2.647 -3.824 5.266 1.00 81.44 72 ILE A N 1
ATOM 551 C CA . ILE A 1 72 ? 1.536 -4.764 5.011 1.00 81.44 72 ILE A CA 1
ATOM 552 C C . ILE A 1 72 ? 1.400 -5.768 6.167 1.00 81.44 72 ILE A C 1
ATOM 554 O O . ILE A 1 72 ? 0.279 -6.068 6.578 1.00 81.44 72 ILE A O 1
ATOM 558 N N . SER A 1 73 ? 2.523 -6.272 6.693 1.00 78.75 73 SER A N 1
ATOM 559 C CA . SER A 1 73 ? 2.553 -7.205 7.828 1.00 78.75 73 SER A CA 1
ATOM 560 C C . SER A 1 73 ? 2.002 -6.613 9.125 1.00 78.75 73 SER A C 1
ATOM 562 O O . SER A 1 73 ? 1.573 -7.364 9.996 1.00 78.75 73 SER A O 1
ATOM 564 N N . ASP A 1 74 ? 1.987 -5.286 9.238 1.00 82.94 74 ASP A N 1
ATOM 565 C CA . ASP A 1 74 ? 1.604 -4.566 10.453 1.00 82.94 74 ASP A CA 1
ATOM 566 C C . ASP A 1 74 ? 0.124 -4.150 10.442 1.00 82.94 74 ASP A C 1
ATOM 568 O O . ASP A 1 74 ? -0.366 -3.541 11.394 1.00 82.94 74 ASP A O 1
ATOM 572 N N . LEU A 1 75 ? -0.619 -4.485 9.377 1.00 85.19 75 LEU A N 1
ATOM 573 C CA . LEU A 1 75 ? -2.033 -4.150 9.232 1.00 85.19 75 LEU A CA 1
ATOM 574 C C . LEU A 1 75 ? -2.915 -5.050 10.120 1.00 85.19 75 LEU A C 1
ATOM 576 O O . LEU A 1 75 ? -3.132 -6.220 9.795 1.00 85.19 75 LEU A O 1
ATOM 580 N N . PRO A 1 76 ? -3.541 -4.517 11.188 1.00 84.88 76 PRO A N 1
ATOM 581 C CA . PRO A 1 76 ? -4.235 -5.336 12.187 1.00 84.88 76 PRO A CA 1
ATOM 582 C C . PRO A 1 76 ? -5.588 -5.888 11.711 1.00 84.88 76 PRO A C 1
ATOM 584 O O . PRO A 1 76 ? -6.211 -6.691 12.402 1.00 84.88 76 PRO A O 1
ATOM 587 N N . ARG A 1 77 ? -6.095 -5.402 10.572 1.00 88.88 77 ARG A N 1
ATOM 588 C CA . ARG A 1 77 ? -7.434 -5.705 10.040 1.00 88.88 77 ARG A CA 1
ATOM 589 C C . ARG A 1 77 ? -7.404 -6.298 8.635 1.00 88.88 77 ARG A C 1
ATOM 591 O O . ARG A 1 77 ? -8.461 -6.402 8.013 1.00 88.88 77 ARG A O 1
ATOM 598 N N . LEU A 1 78 ? -6.224 -6.657 8.131 1.00 86.81 78 LEU A N 1
ATOM 599 C CA . LEU A 1 78 ? -6.078 -7.185 6.782 1.00 86.81 78 LEU A CA 1
ATOM 600 C C . LEU A 1 78 ? -6.765 -8.552 6.676 1.00 86.81 78 LEU A C 1
ATOM 602 O O . LEU A 1 78 ? -6.449 -9.484 7.407 1.00 86.81 78 LEU A O 1
ATOM 606 N N . GLU A 1 79 ? -7.719 -8.654 5.759 1.00 86.00 79 GLU A N 1
ATOM 607 C CA . GLU A 1 79 ? -8.512 -9.859 5.494 1.00 86.00 79 GLU A CA 1
ATOM 608 C C . GLU A 1 79 ? -8.190 -10.462 4.132 1.00 86.00 79 GLU A C 1
ATOM 610 O O . GLU A 1 79 ? -8.308 -11.667 3.943 1.00 86.00 79 GLU A O 1
ATOM 615 N N . GLU A 1 80 ? -7.799 -9.625 3.173 1.00 84.00 80 GLU A N 1
ATOM 616 C CA . GLU A 1 80 ? -7.506 -10.046 1.813 1.00 84.00 80 GLU A CA 1
ATOM 617 C C . GLU A 1 80 ? -6.261 -9.326 1.302 1.00 84.00 80 GLU A C 1
ATOM 619 O O . GLU A 1 80 ? -6.208 -8.092 1.247 1.00 84.00 80 GLU A O 1
ATOM 624 N N . LEU A 1 81 ? -5.274 -10.114 0.887 1.00 84.50 81 LEU A N 1
ATOM 625 C CA . LEU A 1 81 ? -4.076 -9.636 0.223 1.00 84.50 81 LEU A CA 1
ATOM 626 C C . LEU A 1 81 ? -3.905 -10.391 -1.088 1.00 84.50 81 LEU A C 1
ATOM 628 O O . LEU A 1 81 ? -3.650 -11.592 -1.100 1.00 84.50 81 LEU A O 1
ATOM 632 N N . VAL A 1 82 ? -4.029 -9.672 -2.198 1.00 81.88 82 VAL A N 1
ATOM 633 C CA . VAL A 1 82 ? -3.827 -10.223 -3.537 1.00 81.88 82 VAL A CA 1
ATOM 634 C C . VAL A 1 82 ? -2.709 -9.449 -4.202 1.00 81.88 82 VAL A C 1
ATOM 636 O O . VAL A 1 82 ? -2.882 -8.295 -4.583 1.00 81.88 82 VAL A O 1
ATOM 639 N N . ILE A 1 83 ? -1.565 -10.099 -4.361 1.00 80.50 83 ILE A N 1
ATOM 640 C CA . ILE A 1 83 ? -0.394 -9.540 -5.026 1.00 80.50 83 ILE A CA 1
ATOM 641 C C . ILE A 1 83 ? 0.036 -10.503 -6.138 1.00 80.50 83 ILE A C 1
ATOM 643 O O . ILE A 1 83 ? 0.163 -11.702 -5.900 1.00 80.50 83 ILE A O 1
ATOM 647 N N . GLY A 1 84 ? 0.214 -10.026 -7.370 1.00 77.19 84 GLY A N 1
ATOM 648 C CA . GLY A 1 84 ? 0.716 -10.886 -8.442 1.00 77.19 84 GLY A CA 1
ATOM 649 C C . GLY A 1 84 ? 0.816 -10.231 -9.812 1.00 77.19 84 GLY A C 1
ATOM 650 O O . GLY A 1 84 ? 0.349 -9.118 -10.033 1.00 77.19 84 GLY A O 1
ATOM 651 N N . GLU A 1 85 ? 1.401 -10.974 -10.754 1.00 75.19 85 GLU A N 1
ATOM 652 C CA . GLU A 1 85 ? 1.633 -10.513 -12.132 1.00 75.19 85 GLU A CA 1
ATOM 653 C C . GLU A 1 85 ? 2.493 -9.232 -12.180 1.00 75.19 85 GLU A C 1
ATOM 655 O O . GLU A 1 85 ? 2.159 -8.245 -12.838 1.00 75.19 85 GLU A O 1
ATOM 660 N N . PHE A 1 86 ? 3.594 -9.264 -11.416 1.00 71.94 86 PHE A N 1
ATOM 661 C CA . PHE A 1 86 ? 4.630 -8.226 -11.335 1.00 71.94 86 PHE A CA 1
ATOM 662 C C . PHE A 1 86 ? 5.813 -8.496 -12.276 1.00 71.94 86 PHE A C 1
ATOM 664 O O . PHE A 1 86 ? 5.885 -9.550 -12.911 1.00 71.94 86 PHE A O 1
ATOM 671 N N . SER A 1 87 ? 6.752 -7.544 -12.324 1.00 68.88 87 SER A N 1
ATOM 672 C CA . SER A 1 87 ? 7.980 -7.616 -13.129 1.00 68.88 87 SER A CA 1
ATOM 673 C C . SER A 1 87 ? 8.870 -8.813 -12.777 1.00 68.88 87 SER A C 1
ATOM 675 O O . SER A 1 87 ? 8.792 -9.355 -11.672 1.00 68.88 87 SER A O 1
ATOM 677 N N . SER A 1 88 ? 9.764 -9.200 -13.699 1.00 67.94 88 SER A N 1
ATOM 678 C CA . SER A 1 88 ? 10.873 -10.134 -13.448 1.00 67.94 88 SER A CA 1
ATOM 679 C C . SER A 1 88 ? 11.898 -9.614 -12.421 1.00 67.94 88 SER A C 1
ATOM 681 O O . SER A 1 88 ? 12.643 -10.414 -11.873 1.00 67.94 88 SER A O 1
ATOM 683 N N . GLU A 1 89 ? 11.885 -8.321 -12.124 1.00 68.06 89 GLU A N 1
ATOM 684 C CA . GLU A 1 89 ? 12.876 -7.580 -11.331 1.00 68.06 89 GLU A CA 1
ATOM 685 C C . GLU A 1 89 ? 12.333 -7.178 -9.943 1.00 68.06 89 GLU A C 1
ATOM 687 O O . GLU A 1 89 ? 12.811 -6.237 -9.318 1.00 68.06 89 GLU A O 1
ATOM 692 N N . LEU A 1 90 ? 11.240 -7.803 -9.485 1.00 69.25 90 LEU A N 1
ATOM 693 C CA . LEU A 1 90 ? 10.705 -7.557 -8.145 1.00 69.25 90 LEU A CA 1
ATOM 694 C C . LEU A 1 90 ? 11.618 -8.213 -7.102 1.00 69.25 90 LEU A C 1
ATOM 696 O O . LEU A 1 90 ? 11.557 -9.433 -6.921 1.00 69.25 90 LEU A O 1
ATOM 700 N N . ASP A 1 91 ? 12.394 -7.388 -6.402 1.00 65.62 91 ASP A N 1
ATOM 701 C CA . ASP A 1 91 ? 13.443 -7.844 -5.483 1.00 65.62 91 ASP A CA 1
ATOM 702 C C . ASP A 1 91 ? 12.984 -7.925 -4.019 1.00 65.62 91 ASP A C 1
ATOM 704 O O . ASP A 1 91 ? 13.573 -8.657 -3.223 1.00 65.62 91 ASP A O 1
ATOM 708 N N . MET A 1 92 ? 11.918 -7.204 -3.641 1.00 62.59 92 MET A N 1
ATOM 709 C CA . MET A 1 92 ? 11.521 -7.051 -2.236 1.00 62.59 92 MET A CA 1
ATOM 710 C C . MET A 1 92 ? 10.048 -7.398 -1.987 1.00 62.59 92 MET A C 1
ATOM 712 O O . MET A 1 92 ? 9.139 -6.832 -2.602 1.00 62.59 92 MET A O 1
ATOM 716 N N . PHE A 1 93 ? 9.814 -8.313 -1.039 1.00 64.75 93 PHE A N 1
ATOM 717 C CA . PHE A 1 93 ? 8.482 -8.684 -0.558 1.00 64.75 93 PHE A CA 1
ATOM 718 C C . PHE A 1 93 ? 8.174 -8.025 0.795 1.00 64.75 93 PHE A C 1
ATOM 720 O O . PHE A 1 93 ? 9.074 -7.852 1.611 1.00 64.75 93 PHE A O 1
ATOM 727 N N . PRO A 1 94 ? 6.904 -7.677 1.063 1.00 61.59 94 PRO A N 1
ATOM 728 C CA . PRO A 1 94 ? 6.500 -6.874 2.215 1.00 61.59 94 PRO A CA 1
ATOM 729 C C . PRO A 1 94 ? 6.260 -7.707 3.485 1.00 61.59 94 PRO A C 1
ATOM 731 O O . PRO A 1 94 ? 5.613 -7.242 4.421 1.00 61.59 94 PRO A O 1
ATOM 734 N N . PHE A 1 95 ? 6.726 -8.954 3.496 1.00 61.16 95 PHE A N 1
ATOM 735 C CA . PHE A 1 95 ? 6.645 -9.856 4.640 1.00 61.16 95 PHE A CA 1
ATOM 736 C C . PHE A 1 95 ? 8.012 -9.930 5.313 1.00 61.16 95 PHE A C 1
ATOM 738 O O . PHE A 1 95 ? 9.014 -9.641 4.652 1.00 61.16 95 PHE A O 1
ATOM 745 N N . PRO A 1 96 ? 8.081 -10.350 6.590 1.00 52.12 96 PRO A N 1
ATOM 746 C CA . PRO A 1 96 ? 9.354 -10.672 7.206 1.00 52.12 96 PRO A CA 1
ATOM 747 C C . PRO A 1 96 ? 10.130 -11.580 6.259 1.00 52.12 96 PRO A C 1
ATOM 749 O O . PRO A 1 96 ? 9.619 -12.612 5.818 1.00 52.12 96 PRO A O 1
ATOM 752 N N . THR A 1 97 ? 11.366 -11.198 5.957 1.00 52.88 97 THR A N 1
ATOM 753 C CA . THR A 1 97 ? 12.295 -12.003 5.163 1.00 52.88 97 THR A CA 1
ATOM 754 C C . THR A 1 97 ? 12.670 -13.282 5.888 1.00 52.88 97 THR A C 1
ATOM 756 O O . THR A 1 97 ? 13.613 -13.923 5.478 1.00 52.88 97 THR A O 1
ATOM 759 N N . ILE A 1 98 ? 11.994 -13.653 6.974 1.00 50.62 98 ILE A N 1
ATOM 760 C CA . ILE A 1 98 ? 12.319 -14.775 7.826 1.00 50.62 98 ILE A CA 1
ATOM 761 C C . ILE A 1 98 ? 11.012 -15.491 8.179 1.00 50.62 98 ILE A C 1
ATOM 763 O O . ILE A 1 98 ? 10.089 -14.858 8.694 1.00 50.62 98 ILE A O 1
ATOM 767 N N . ASP A 1 99 ? 10.899 -16.788 7.887 1.00 53.41 99 ASP A N 1
ATOM 768 C CA . ASP A 1 99 ? 9.763 -17.584 8.367 1.00 53.41 99 ASP A CA 1
ATOM 769 C C . ASP A 1 99 ? 9.819 -17.754 9.903 1.00 53.41 99 ASP A C 1
ATOM 771 O O . ASP A 1 99 ? 10.805 -17.407 10.559 1.00 53.41 99 ASP A O 1
ATOM 775 N N . THR A 1 100 ? 8.776 -18.328 10.514 1.00 48.03 100 THR A N 1
ATOM 776 C CA . THR A 1 100 ? 8.738 -18.608 11.968 1.00 48.03 100 THR A CA 1
ATOM 777 C C . THR A 1 100 ? 9.846 -19.552 12.453 1.00 48.03 100 THR A C 1
ATOM 779 O O . THR A 1 100 ? 9.976 -19.768 13.656 1.00 48.03 100 THR A O 1
ATOM 782 N N . ASN A 1 101 ? 10.624 -20.130 11.534 1.00 49.66 101 ASN A N 1
ATOM 783 C CA . ASN A 1 101 ? 11.727 -21.043 11.799 1.00 49.66 101 ASN A CA 1
ATOM 784 C C . ASN A 1 101 ? 13.103 -20.385 11.594 1.00 49.66 101 ASN A C 1
ATOM 786 O O . ASN A 1 101 ? 14.114 -21.062 11.766 1.00 49.66 101 ASN A O 1
ATOM 790 N N . GLY A 1 102 ? 13.169 -19.094 11.251 1.00 43.03 102 GLY A N 1
ATOM 791 C CA . GLY A 1 102 ? 14.440 -18.402 11.043 1.00 43.03 102 GLY A CA 1
ATOM 792 C C . GLY A 1 102 ? 14.983 -18.457 9.606 1.00 43.03 102 GLY A C 1
ATOM 793 O O . GLY A 1 102 ? 16.127 -18.059 9.399 1.00 43.03 102 GLY A O 1
ATOM 794 N N . ASN A 1 103 ? 14.210 -18.931 8.619 1.00 41.81 103 ASN A N 1
ATOM 795 C CA . ASN A 1 103 ? 14.681 -19.103 7.238 1.00 41.81 103 ASN A CA 1
ATOM 796 C C . ASN A 1 103 ? 14.422 -17.886 6.357 1.00 41.81 103 ASN A C 1
ATOM 798 O O . ASN A 1 103 ? 13.295 -17.399 6.313 1.00 41.81 103 ASN A O 1
ATOM 802 N N . GLU A 1 104 ? 15.427 -17.487 5.574 1.00 42.62 104 GLU A N 1
ATOM 803 C CA . GLU A 1 104 ? 15.347 -16.321 4.700 1.00 42.62 104 GLU A CA 1
ATOM 804 C C . GLU A 1 104 ? 14.316 -16.511 3.557 1.00 42.62 104 GLU A C 1
ATOM 806 O O . GLU A 1 104 ? 14.529 -17.289 2.627 1.00 42.62 104 GLU A O 1
ATOM 811 N N . ILE A 1 105 ? 13.176 -15.816 3.605 1.00 46.34 105 ILE A N 1
ATOM 812 C CA . ILE A 1 105 ? 12.172 -15.751 2.536 1.00 46.34 105 ILE A CA 1
ATOM 813 C C . ILE A 1 105 ? 12.586 -14.644 1.558 1.00 46.34 105 ILE A C 1
ATOM 815 O O . ILE A 1 105 ? 12.069 -13.527 1.596 1.00 46.34 105 ILE A O 1
ATOM 819 N N . ILE A 1 106 ? 13.521 -14.954 0.662 1.00 47.62 106 ILE A N 1
ATOM 820 C CA . ILE A 1 106 ? 13.816 -14.097 -0.493 1.00 47.62 106 ILE A CA 1
ATOM 821 C C . ILE A 1 106 ? 12.932 -14.542 -1.661 1.00 47.62 106 ILE A C 1
ATOM 823 O O . ILE A 1 106 ? 12.852 -15.723 -2.010 1.00 47.62 106 ILE A O 1
ATOM 827 N N . GLY A 1 107 ? 12.221 -13.592 -2.263 1.00 46.94 107 GLY A N 1
ATOM 828 C CA . GLY A 1 107 ? 11.287 -13.863 -3.345 1.00 46.94 107 GLY A CA 1
ATOM 829 C C . GLY A 1 107 ? 11.967 -14.416 -4.599 1.00 46.94 107 GLY A C 1
ATOM 830 O O . GLY A 1 107 ? 12.555 -13.655 -5.352 1.00 46.94 107 GLY A O 1
ATOM 831 N N . ARG A 1 108 ? 11.802 -15.723 -4.867 1.00 38.78 108 ARG A N 1
ATOM 832 C CA . ARG A 1 108 ? 11.246 -16.292 -6.121 1.00 38.78 108 ARG A CA 1
ATOM 833 C C . ARG A 1 108 ? 11.273 -17.821 -6.167 1.00 38.78 108 ARG A C 1
ATOM 835 O O . ARG A 1 108 ? 12.302 -18.451 -6.368 1.00 38.78 108 ARG A O 1
ATOM 842 N N . SER A 1 109 ? 10.086 -18.417 -6.148 1.00 32.31 109 SER A N 1
ATOM 843 C CA . SER A 1 109 ? 9.501 -19.221 -7.237 1.00 32.31 109 SER A CA 1
ATOM 844 C C . SER A 1 109 ? 8.350 -20.035 -6.644 1.00 32.31 109 SER A C 1
ATOM 846 O O . SER A 1 109 ? 8.524 -20.744 -5.663 1.00 32.31 109 SER A O 1
ATOM 848 N N . LYS A 1 110 ? 7.167 -19.950 -7.261 1.00 38.38 110 LYS A N 1
ATOM 849 C CA . LYS A 1 110 ? 5.946 -20.683 -6.875 1.00 38.38 110 LYS A CA 1
ATOM 850 C C . LYS A 1 110 ? 5.259 -20.156 -5.609 1.00 38.38 110 LYS A C 1
ATOM 852 O O . LYS A 1 110 ? 5.180 -20.843 -4.597 1.00 38.38 110 LYS A O 1
ATOM 857 N N . PHE A 1 111 ? 4.608 -18.999 -5.722 1.00 38.72 111 PHE A N 1
ATOM 858 C CA . PHE A 1 111 ? 3.424 -18.753 -4.898 1.00 38.72 111 PHE A CA 1
ATOM 859 C C . PHE A 1 111 ? 2.340 -19.752 -5.323 1.00 38.72 111 PHE A C 1
ATOM 861 O O . PHE A 1 111 ? 1.558 -19.495 -6.236 1.00 38.72 111 PHE A O 1
ATOM 868 N N . LYS A 1 112 ? 2.327 -20.937 -4.705 1.00 30.28 112 LYS A N 1
ATOM 869 C CA . LYS A 1 112 ? 1.068 -21.652 -4.532 1.00 30.28 112 LYS A CA 1
ATOM 870 C C . LYS A 1 112 ? 0.354 -20.931 -3.400 1.00 30.28 112 LYS A C 1
ATOM 872 O O . LYS A 1 112 ? 0.867 -20.879 -2.289 1.00 30.28 112 LYS A O 1
ATOM 877 N N . SER A 1 113 ? -0.768 -20.325 -3.761 1.00 29.52 113 SER A N 1
ATOM 878 C CA . SER A 1 113 ? -1.784 -19.798 -2.859 1.00 29.52 113 SER A CA 1
ATOM 879 C C . SER A 1 113 ? -1.935 -20.655 -1.601 1.00 29.52 113 SER A C 1
ATOM 881 O O . SER A 1 113 ? -2.049 -21.881 -1.713 1.00 29.52 113 SER A O 1
ATOM 883 N N . LEU A 1 114 ? -2.014 -20.000 -0.448 1.00 29.58 114 LEU A N 1
ATOM 884 C CA . LEU A 1 114 ? -2.870 -20.459 0.640 1.00 29.58 114 LEU A CA 1
ATOM 885 C C . LEU A 1 114 ? -4.150 -19.629 0.586 1.00 29.58 114 LEU A C 1
ATOM 887 O O . LEU A 1 114 ? -4.017 -18.398 0.401 1.00 29.58 114 LEU A O 1
#